Protein AF-A0A935FR44-F1 (afdb_monomer_lite)

Secondary structure (DSSP, 8-state):
-----------HHHHHHHHHHHHHHTTS------SS---TTTTHHHHHHHHHHHHHHHHHHHS--EEEEEES-B--HHHHHHHHHHHHTT-EEEEEESS-B----S-TTTTTTEEEESS----TT--S---

pLDDT: mean 88.63, std 16.11, range [30.36, 98.62]

Structure (mmCIF, N/CA/C/O backbone):
data_AF-A0A935FR44-F1
#
_entry.id   AF-A0A935FR44-F1
#
loop_
_atom_site.group_PDB
_atom_site.id
_atom_site.type_symbol
_atom_site.label_atom_id
_atom_site.label_alt_id
_atom_site.label_comp_id
_atom_site.label_asym_id
_atom_site.label_entity_id
_atom_site.label_seq_id
_atom_site.pdbx_PDB_ins_code
_atom_site.Cartn_x
_atom_site.Cartn_y
_atom_site.Cartn_z
_atom_site.occupancy
_atom_site.B_iso_or_equiv
_atom_site.auth_seq_id
_atom_site.auth_comp_id
_atom_site.auth_asym_id
_atom_site.auth_atom_id
_atom_site.pdbx_PDB_model_num
ATOM 1 N N . MET A 1 1 ? -7.056 19.325 -17.702 1.00 71.12 1 MET A N 1
ATOM 2 C CA . MET A 1 1 ? -5.652 19.402 -17.240 1.00 71.12 1 MET A CA 1
ATOM 3 C C . MET A 1 1 ? -5.405 18.273 -16.246 1.00 71.12 1 MET A C 1
ATOM 5 O O . MET A 1 1 ? -6.288 18.019 -15.430 1.00 71.12 1 MET A O 1
ATOM 9 N N . TYR A 1 2 ? -4.275 17.571 -16.361 1.00 82.94 2 TYR A N 1
ATOM 10 C CA . TYR A 1 2 ? -3.855 16.509 -15.435 1.00 82.94 2 TYR A CA 1
ATOM 11 C C . TYR A 1 2 ? -2.921 17.076 -14.358 1.00 82.94 2 TYR A C 1
ATOM 13 O O . TYR A 1 2 ? -2.373 18.165 -14.520 1.00 82.94 2 TYR A O 1
ATOM 21 N N . THR A 1 3 ? -2.803 16.374 -13.233 1.00 87.50 3 THR A N 1
ATOM 22 C CA . THR A 1 3 ? -1.932 16.763 -12.120 1.00 87.50 3 THR A CA 1
ATOM 23 C C . THR A 1 3 ? -1.105 15.555 -11.735 1.00 87.50 3 THR A C 1
ATOM 25 O O . THR A 1 3 ? -1.651 14.591 -11.196 1.00 87.50 3 THR A O 1
ATOM 28 N N . ASP A 1 4 ? 0.194 15.646 -11.983 1.00 91.69 4 ASP A N 1
ATOM 29 C CA . ASP A 1 4 ? 1.153 14.562 -11.814 1.00 91.69 4 ASP A CA 1
ATOM 30 C C . ASP A 1 4 ? 2.344 15.033 -10.974 1.00 91.69 4 ASP A C 1
ATOM 32 O O . ASP A 1 4 ? 2.550 16.231 -10.768 1.00 91.69 4 ASP A O 1
ATOM 36 N N . PHE A 1 5 ? 3.110 14.076 -10.457 1.00 92.44 5 PHE A N 1
ATOM 37 C CA . PHE A 1 5 ? 4.332 14.327 -9.700 1.00 92.44 5 PHE A CA 1
ATOM 38 C C . PHE A 1 5 ? 5.526 13.753 -10.461 1.00 92.44 5 PHE A C 1
ATOM 40 O O . PHE A 1 5 ? 5.468 12.618 -10.933 1.00 92.44 5 PHE A O 1
ATOM 47 N N . GLY A 1 6 ? 6.604 14.529 -10.554 1.00 93.88 6 GLY A N 1
ATOM 48 C CA . GLY A 1 6 ? 7.888 14.082 -11.085 1.00 93.88 6 GLY A CA 1
ATOM 49 C C . GLY A 1 6 ? 8.949 14.111 -9.991 1.00 93.88 6 GLY A C 1
ATOM 50 O O . GLY A 1 6 ? 9.100 15.123 -9.310 1.00 93.88 6 GLY A O 1
ATOM 51 N N . LEU A 1 7 ? 9.688 13.012 -9.836 1.00 94.50 7 LEU A N 1
ATOM 52 C CA . LEU A 1 7 ? 10.857 12.934 -8.961 1.00 94.50 7 LEU A CA 1
ATOM 53 C C . LEU A 1 7 ? 12.129 13.014 -9.808 1.00 94.50 7 LEU A C 1
ATOM 55 O O . LEU A 1 7 ? 12.386 12.117 -10.605 1.00 94.50 7 LEU A O 1
ATOM 59 N N . PHE A 1 8 ? 12.942 14.047 -9.595 1.00 96.06 8 PHE A N 1
ATOM 60 C CA . PHE A 1 8 ? 14.292 14.145 -10.152 1.00 96.06 8 PHE A CA 1
ATOM 61 C C . PHE A 1 8 ? 15.298 13.826 -9.048 1.00 96.06 8 PHE A C 1
ATOM 63 O O . PHE A 1 8 ? 15.288 14.461 -7.994 1.00 96.06 8 PHE A O 1
ATOM 70 N N . THR A 1 9 ? 16.147 12.823 -9.258 1.00 95.50 9 THR A N 1
ATOM 71 C CA . THR A 1 9 ? 17.139 12.394 -8.268 1.00 95.50 9 THR A CA 1
ATOM 72 C C . THR A 1 9 ? 18.388 11.848 -8.951 1.00 95.50 9 THR A C 1
ATOM 74 O O . THR A 1 9 ? 18.305 11.280 -10.035 1.00 95.50 9 THR A O 1
ATOM 77 N N . SER A 1 10 ? 19.538 12.017 -8.300 1.00 96.44 10 SER A N 1
ATOM 78 C CA . SER A 1 10 ? 20.823 11.404 -8.659 1.00 96.44 10 SER A CA 1
ATOM 79 C C . SER A 1 10 ? 21.240 10.312 -7.666 1.00 96.44 10 SER A C 1
ATOM 81 O O . SER A 1 10 ? 22.397 9.903 -7.631 1.00 96.44 10 SER A O 1
ATOM 83 N N . ASN A 1 11 ? 20.317 9.848 -6.818 1.00 97.44 11 ASN A N 1
ATOM 84 C CA . ASN A 1 11 ? 20.597 8.781 -5.867 1.00 97.44 11 ASN A CA 1
ATOM 85 C C . ASN A 1 11 ? 20.884 7.462 -6.605 1.00 97.44 11 ASN A C 1
ATOM 87 O O . ASN A 1 11 ? 20.038 6.968 -7.351 1.00 97.44 11 ASN A O 1
ATOM 91 N N . ASN A 1 12 ? 22.053 6.877 -6.334 1.00 96.19 12 ASN A N 1
ATOM 92 C CA . ASN A 1 12 ? 22.542 5.691 -7.037 1.00 96.19 12 ASN A CA 1
ATOM 93 C C . ASN A 1 12 ? 21.572 4.503 -6.992 1.00 96.19 12 ASN A C 1
ATOM 95 O O . ASN A 1 12 ? 21.400 3.842 -8.007 1.00 96.19 12 ASN A O 1
ATOM 99 N N . ASP A 1 13 ? 20.880 4.256 -5.874 1.00 95.56 13 ASP A N 1
ATOM 100 C CA . ASP A 1 13 ? 19.948 3.125 -5.792 1.00 95.56 13 ASP A CA 1
ATOM 101 C C . ASP A 1 13 ? 18.730 3.312 -6.708 1.00 95.56 13 ASP A C 1
ATOM 103 O O . ASP A 1 13 ? 18.260 2.351 -7.313 1.00 95.56 13 ASP A O 1
ATOM 107 N N . PHE A 1 14 ? 18.227 4.544 -6.840 1.00 95.44 14 PHE A N 1
ATOM 108 C CA . PHE A 1 14 ? 17.147 4.849 -7.782 1.00 95.44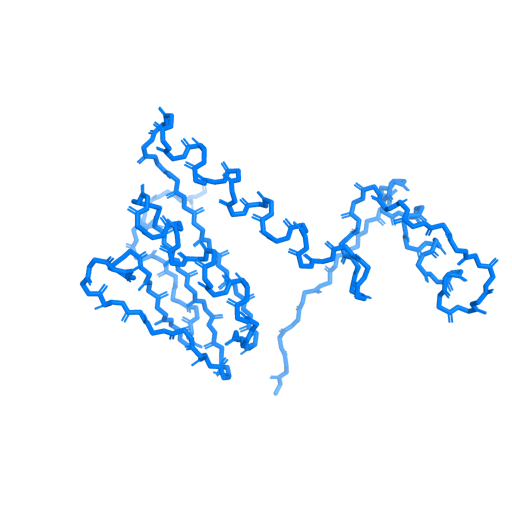 14 PHE A CA 1
ATOM 109 C C . PHE A 1 14 ? 17.627 4.772 -9.237 1.00 95.44 14 PHE A C 1
ATOM 111 O O . PHE A 1 14 ? 16.898 4.264 -10.088 1.00 95.44 14 PHE A O 1
ATOM 118 N N . CYS A 1 15 ? 18.844 5.243 -9.524 1.00 94.19 15 CYS A N 1
ATOM 119 C CA . CYS A 1 15 ? 19.447 5.169 -10.858 1.00 94.19 15 CYS A CA 1
ATOM 120 C C . CYS A 1 15 ? 19.686 3.715 -11.307 1.00 94.19 15 CYS A C 1
ATOM 122 O O . CYS A 1 15 ? 19.368 3.361 -12.448 1.00 94.19 15 CYS A O 1
ATOM 124 N N . ASP A 1 16 ? 20.198 2.869 -10.408 1.00 93.50 16 ASP A N 1
ATOM 125 C CA . ASP A 1 16 ? 20.408 1.436 -10.644 1.00 93.50 16 ASP A CA 1
ATOM 126 C C . ASP A 1 16 ? 19.080 0.738 -10.959 1.00 93.50 16 ASP A C 1
ATOM 128 O O . ASP A 1 16 ? 18.958 0.019 -11.954 1.00 93.50 16 ASP A O 1
ATOM 132 N N . ASP A 1 17 ? 18.064 0.966 -10.124 1.00 93.31 17 ASP A N 1
ATOM 133 C CA . ASP A 1 17 ? 16.741 0.375 -10.296 1.00 93.31 17 ASP A CA 1
ATOM 134 C C . ASP A 1 17 ? 16.078 0.819 -11.603 1.00 93.31 17 ASP A C 1
ATOM 136 O O . ASP A 1 17 ? 15.502 -0.009 -12.309 1.00 93.31 17 ASP A O 1
ATOM 140 N N . ALA A 1 18 ? 16.179 2.105 -11.954 1.00 93.19 18 ALA A N 1
ATOM 141 C CA . ALA A 1 18 ? 15.651 2.623 -13.212 1.00 93.19 18 ALA A CA 1
ATOM 142 C C . ALA A 1 18 ? 16.329 1.954 -14.418 1.00 93.19 18 ALA A C 1
ATOM 144 O O . ALA A 1 18 ? 15.645 1.486 -15.329 1.00 93.19 18 ALA A O 1
ATOM 145 N N . SER A 1 19 ? 17.659 1.833 -14.399 1.00 91.81 19 SER A N 1
ATOM 146 C CA . SER A 1 19 ? 18.421 1.162 -15.461 1.00 91.81 19 SER A CA 1
ATOM 147 C C . SER A 1 19 ? 18.015 -0.309 -15.603 1.00 91.81 19 SER A C 1
ATOM 149 O O . SER A 1 19 ? 17.771 -0.791 -16.711 1.00 91.81 19 SER A O 1
ATOM 151 N N . ASN A 1 20 ? 17.866 -1.020 -14.480 1.00 90.12 20 ASN A N 1
ATOM 152 C CA . ASN A 1 20 ? 17.401 -2.407 -14.468 1.00 90.12 20 ASN A CA 1
ATOM 153 C C . ASN A 1 20 ? 15.974 -2.549 -15.007 1.00 90.12 20 ASN A C 1
ATOM 155 O O . ASN A 1 20 ? 15.705 -3.483 -15.762 1.00 90.12 20 ASN A O 1
ATOM 159 N N . LEU A 1 21 ? 15.080 -1.615 -14.673 1.00 90.81 21 LEU A N 1
ATOM 160 C CA . LEU A 1 21 ? 13.709 -1.610 -15.178 1.00 90.81 21 LEU A CA 1
ATOM 161 C C . LEU A 1 21 ? 13.676 -1.467 -16.704 1.00 90.81 21 LEU A C 1
ATOM 163 O O . LEU A 1 21 ? 12.967 -2.218 -17.371 1.00 90.81 21 LEU A O 1
ATOM 167 N N . PHE A 1 22 ? 14.470 -0.560 -17.277 1.00 90.81 22 PHE A N 1
ATOM 168 C CA . PHE A 1 22 ? 14.556 -0.419 -18.734 1.00 90.81 22 PHE A CA 1
ATOM 169 C C . PHE A 1 22 ? 15.153 -1.660 -19.411 1.00 90.81 22 PHE A C 1
ATOM 171 O O . PHE A 1 22 ? 14.636 -2.108 -20.437 1.00 90.81 22 PHE A O 1
ATOM 178 N N . ASN A 1 23 ? 16.181 -2.271 -18.816 1.00 89.31 23 ASN A N 1
ATOM 179 C CA . ASN A 1 23 ? 16.743 -3.537 -19.300 1.00 89.31 23 ASN A CA 1
ATOM 180 C C . ASN A 1 23 ? 15.726 -4.690 -19.242 1.00 89.31 23 ASN A C 1
ATOM 182 O O . ASN A 1 23 ? 15.694 -5.539 -20.132 1.00 89.31 23 ASN A O 1
ATOM 186 N N . TYR A 1 24 ? 14.879 -4.721 -18.211 1.00 86.69 24 TYR A N 1
ATOM 187 C CA . TYR A 1 24 ? 13.790 -5.688 -18.095 1.00 86.69 24 TYR A CA 1
ATOM 188 C C . TYR A 1 24 ? 12.739 -5.492 -19.197 1.00 86.69 24 TYR A C 1
ATOM 190 O O . TYR A 1 24 ? 12.373 -6.451 -19.874 1.00 86.69 24 TYR A O 1
ATOM 198 N N . LEU A 1 25 ? 12.303 -4.250 -19.434 1.00 87.25 25 LEU A N 1
ATOM 199 C CA . LEU A 1 25 ? 11.302 -3.923 -20.460 1.00 87.25 25 LEU A CA 1
ATOM 200 C C . LEU A 1 25 ? 11.774 -4.237 -21.886 1.00 87.25 25 LEU A C 1
ATOM 202 O O . LEU A 1 25 ? 10.961 -4.567 -22.745 1.00 87.25 25 LEU A O 1
ATOM 206 N N . THR A 1 26 ? 13.080 -4.151 -22.134 1.00 85.88 26 THR A N 1
ATOM 207 C CA . THR A 1 26 ? 13.697 -4.449 -23.437 1.00 85.88 26 THR A CA 1
ATOM 208 C C . THR A 1 26 ? 14.085 -5.921 -23.606 1.00 85.88 26 THR A C 1
ATOM 210 O O . THR A 1 26 ? 14.552 -6.309 -24.673 1.00 85.88 26 THR A O 1
ATOM 213 N N . GLY A 1 27 ? 13.865 -6.760 -22.587 1.00 78.62 27 GLY A N 1
ATOM 214 C CA . GLY A 1 27 ? 14.108 -8.204 -22.650 1.00 78.62 27 GLY A CA 1
ATOM 215 C C . GLY A 1 27 ? 15.555 -8.634 -22.386 1.00 78.62 27 GLY A C 1
ATOM 216 O O . GLY A 1 27 ? 15.865 -9.816 -22.521 1.00 78.62 27 GLY A O 1
ATOM 217 N N . TYR A 1 28 ? 16.434 -7.716 -21.975 1.00 62.03 28 TYR A N 1
ATOM 218 C CA . TYR A 1 28 ? 17.855 -7.998 -21.740 1.00 62.03 28 TYR A CA 1
ATOM 219 C C . TYR A 1 28 ? 18.150 -8.664 -20.389 1.00 62.03 28 TYR A C 1
ATOM 221 O O . TYR A 1 28 ? 19.218 -9.251 -20.221 1.00 62.03 28 TYR A O 1
ATOM 229 N N . SER A 1 29 ? 17.249 -8.588 -19.402 1.00 64.00 29 SER A N 1
ATOM 230 C CA . SER A 1 29 ? 17.516 -9.116 -18.056 1.00 64.00 29 SER A CA 1
ATOM 231 C C . SER A 1 29 ? 16.256 -9.570 -17.319 1.00 64.00 29 SER A C 1
ATOM 233 O O . SER A 1 29 ? 15.212 -8.931 -17.393 1.00 64.00 29 SER A O 1
ATOM 235 N N . LYS A 1 30 ? 16.381 -10.659 -16.549 1.00 64.12 30 LYS A N 1
ATOM 236 C CA . LYS A 1 30 ? 15.374 -11.171 -15.599 1.00 64.12 30 LYS A CA 1
ATOM 237 C C . LYS A 1 30 ? 15.777 -10.897 -14.145 1.00 64.12 30 LYS A C 1
ATOM 239 O O . LYS A 1 30 ? 15.509 -11.716 -13.271 1.00 64.12 30 LYS A O 1
ATOM 244 N N . LYS A 1 31 ? 16.516 -9.824 -13.853 1.00 60.84 31 LYS A N 1
ATOM 245 C CA . LYS A 1 31 ? 16.866 -9.510 -12.459 1.00 60.84 31 LYS A CA 1
ATOM 246 C C . LYS A 1 31 ? 15.640 -8.902 -11.765 1.00 60.84 31 LYS A C 1
ATOM 248 O O . LYS A 1 31 ? 15.092 -7.919 -12.248 1.00 60.84 31 LYS A O 1
ATOM 253 N N . HIS A 1 32 ? 15.187 -9.528 -10.678 1.00 65.81 32 HIS A N 1
ATOM 254 C CA . HIS A 1 32 ? 13.888 -9.236 -10.049 1.00 65.81 32 HIS A CA 1
ATOM 255 C C . HIS A 1 32 ? 13.980 -8.387 -8.769 1.00 65.81 32 HIS A C 1
ATOM 257 O O . HIS A 1 32 ? 12.943 -7.979 -8.243 1.00 65.81 32 HIS A O 1
ATOM 263 N N . ASP A 1 33 ? 15.192 -8.106 -8.281 1.00 76.19 33 ASP A N 1
ATOM 264 C CA . ASP A 1 33 ? 15.399 -7.425 -7.002 1.00 76.19 33 ASP A CA 1
ATOM 265 C C . ASP A 1 33 ? 15.684 -5.935 -7.214 1.00 76.19 33 ASP A C 1
ATOM 267 O O . ASP A 1 33 ? 16.798 -5.540 -7.561 1.00 76.19 33 ASP A O 1
ATOM 271 N N . TYR A 1 34 ? 14.651 -5.121 -7.000 1.00 87.44 34 TYR A N 1
ATOM 272 C CA . TYR A 1 34 ? 14.734 -3.661 -6.954 1.00 87.44 34 TYR A CA 1
ATOM 273 C C . TYR A 1 34 ? 14.991 -3.197 -5.517 1.00 87.44 34 TYR A C 1
ATOM 275 O O . TYR A 1 34 ? 14.390 -3.720 -4.574 1.00 87.44 34 TYR A O 1
ATOM 283 N N . LYS A 1 35 ? 15.867 -2.207 -5.339 1.00 89.25 35 LYS A N 1
ATOM 284 C CA . LYS A 1 35 ? 16.246 -1.674 -4.021 1.00 89.25 35 LYS A CA 1
ATOM 285 C C . LYS A 1 35 ? 15.211 -0.691 -3.464 1.00 89.25 35 LYS A C 1
ATOM 287 O O . LYS A 1 35 ? 14.934 -0.681 -2.265 1.00 89.25 35 LYS A O 1
ATOM 292 N N . LYS A 1 36 ? 14.683 0.177 -4.326 1.00 92.25 36 LYS A N 1
ATOM 293 C CA . LYS A 1 36 ? 13.787 1.303 -4.024 1.00 92.25 36 LYS A CA 1
ATOM 294 C C . LYS A 1 36 ? 12.502 1.253 -4.843 1.00 92.25 36 LYS A C 1
ATOM 296 O O . LYS A 1 36 ? 11.445 1.590 -4.310 1.00 92.25 36 LYS A O 1
ATOM 301 N N . LEU A 1 37 ? 12.567 0.860 -6.117 1.00 92.75 37 LEU A N 1
ATOM 302 C CA . LEU A 1 37 ? 11.392 0.835 -6.983 1.00 92.75 37 LEU A CA 1
ATOM 303 C C . LEU A 1 37 ? 10.446 -0.317 -6.631 1.00 92.75 37 LEU A C 1
ATOM 305 O O . LEU A 1 37 ? 10.836 -1.461 -6.399 1.00 92.75 37 LEU A O 1
ATOM 309 N N . ILE A 1 38 ? 9.158 0.008 -6.650 1.00 92.50 38 ILE A N 1
ATOM 310 C CA . ILE A 1 38 ? 8.063 -0.946 -6.533 1.00 92.50 38 ILE A CA 1
ATOM 311 C C . ILE A 1 38 ? 7.446 -1.075 -7.928 1.00 92.50 38 ILE A C 1
ATOM 313 O O . ILE A 1 38 ? 6.864 -0.122 -8.442 1.00 92.50 38 ILE A O 1
ATOM 317 N N . VAL A 1 39 ? 7.594 -2.244 -8.548 1.00 90.81 39 VAL A N 1
ATOM 318 C CA . VAL A 1 39 ? 7.303 -2.479 -9.967 1.00 90.81 39 VAL A CA 1
ATOM 319 C C . VAL A 1 39 ? 6.187 -3.512 -10.113 1.00 90.81 39 VAL A C 1
ATOM 321 O O . VAL A 1 39 ? 6.232 -4.609 -9.547 1.00 90.81 39 VAL A O 1
ATOM 324 N N . ALA A 1 40 ? 5.166 -3.168 -10.894 1.00 90.62 40 ALA A N 1
ATOM 325 C CA . ALA A 1 40 ? 4.117 -4.098 -11.298 1.00 90.62 40 ALA A CA 1
ATOM 326 C C . ALA A 1 40 ? 4.525 -4.873 -12.567 1.00 90.62 40 ALA A C 1
ATOM 328 O O . ALA A 1 40 ? 5.236 -4.324 -13.405 1.00 90.62 40 ALA A O 1
ATOM 329 N N . PRO A 1 41 ? 4.069 -6.128 -12.743 1.00 86.62 41 PRO A N 1
ATOM 330 C CA . PRO A 1 41 ? 3.290 -6.946 -11.804 1.00 86.62 41 PRO A CA 1
ATOM 331 C C . PRO A 1 41 ? 4.154 -7.664 -10.746 1.00 86.62 41 PRO A C 1
ATOM 333 O O . PRO A 1 41 ? 3.636 -8.466 -9.977 1.00 86.62 41 PRO A O 1
ATOM 336 N N . LEU A 1 42 ? 5.462 -7.395 -10.709 1.00 84.81 42 LEU A N 1
ATOM 337 C CA . LEU A 1 42 ? 6.458 -8.207 -10.005 1.00 84.81 42 LEU A CA 1
ATOM 338 C C . LEU A 1 42 ? 6.298 -8.208 -8.478 1.00 84.81 42 LEU A C 1
ATOM 340 O O . LEU A 1 42 ? 6.115 -9.262 -7.869 1.00 84.81 42 LEU A O 1
ATOM 344 N N . ASN A 1 43 ? 6.383 -7.037 -7.842 1.00 86.69 43 ASN A N 1
ATOM 345 C CA . ASN A 1 43 ? 6.449 -6.935 -6.379 1.00 86.69 43 ASN A CA 1
ATOM 346 C C . ASN A 1 43 ? 5.447 -5.937 -5.777 1.00 86.69 43 ASN A C 1
ATOM 348 O O . ASN A 1 43 ? 5.306 -5.887 -4.554 1.00 86.69 43 ASN A O 1
ATOM 352 N N . MET A 1 44 ? 4.708 -5.189 -6.605 1.00 93.19 44 MET A N 1
ATOM 353 C CA . MET A 1 44 ? 3.867 -4.085 -6.136 1.00 93.19 44 MET A CA 1
ATOM 354 C C . MET A 1 44 ? 2.804 -4.489 -5.118 1.00 93.19 44 MET A C 1
ATOM 356 O O . MET A 1 44 ? 2.768 -3.917 -4.028 1.00 93.19 44 MET A O 1
ATOM 360 N N . ARG A 1 45 ? 1.978 -5.499 -5.421 1.00 94.75 45 ARG A N 1
ATOM 361 C CA . ARG A 1 45 ? 0.930 -5.950 -4.490 1.00 94.75 45 ARG A CA 1
ATOM 362 C C . ARG A 1 45 ? 1.528 -6.415 -3.164 1.00 94.75 45 ARG A C 1
ATOM 364 O O . ARG A 1 45 ? 1.101 -5.958 -2.109 1.00 94.75 45 ARG A O 1
ATOM 371 N N . LYS A 1 46 ? 2.545 -7.281 -3.223 1.00 93.94 46 LYS A N 1
ATOM 372 C CA . LYS A 1 46 ? 3.227 -7.809 -2.031 1.00 93.94 46 LYS A CA 1
ATOM 373 C C . LYS A 1 46 ? 3.799 -6.683 -1.169 1.00 93.94 46 LYS A C 1
ATOM 375 O O . LYS A 1 46 ? 3.671 -6.725 0.049 1.00 93.94 46 LYS A O 1
ATOM 380 N N . CYS A 1 47 ? 4.387 -5.666 -1.797 1.00 95.25 47 CYS A N 1
ATOM 381 C CA . CYS A 1 47 ? 4.944 -4.521 -1.089 1.00 95.25 47 CYS A CA 1
ATOM 382 C C . CYS A 1 47 ? 3.852 -3.678 -0.412 1.00 95.25 47 CYS A C 1
ATOM 384 O O . CYS A 1 47 ? 3.989 -3.363 0.765 1.00 95.25 47 CYS A O 1
ATOM 386 N N . ILE A 1 48 ? 2.741 -3.385 -1.102 1.00 97.06 48 ILE A N 1
ATOM 387 C CA . ILE A 1 48 ? 1.598 -2.659 -0.517 1.00 97.06 48 ILE A CA 1
ATOM 388 C C . ILE A 1 48 ? 1.025 -3.418 0.685 1.00 97.06 48 ILE A C 1
ATOM 390 O O . ILE A 1 48 ? 0.820 -2.827 1.740 1.00 97.06 48 ILE A O 1
ATOM 394 N N . ILE A 1 49 ? 0.803 -4.729 0.546 1.00 98.06 49 ILE A N 1
ATOM 395 C CA . ILE A 1 49 ? 0.304 -5.586 1.631 1.00 98.06 49 ILE A CA 1
ATOM 396 C C . ILE A 1 49 ? 1.245 -5.528 2.839 1.00 98.06 49 ILE A C 1
ATOM 398 O O . ILE A 1 49 ? 0.781 -5.290 3.952 1.00 98.06 49 ILE A O 1
ATOM 402 N N . ARG A 1 50 ? 2.559 -5.675 2.613 1.00 98.00 50 ARG A N 1
ATOM 403 C CA . ARG A 1 50 ? 3.576 -5.588 3.670 1.00 98.00 50 ARG A CA 1
ATOM 404 C C . ARG A 1 50 ? 3.545 -4.238 4.387 1.00 98.00 50 ARG A C 1
ATOM 406 O O . ARG A 1 50 ? 3.562 -4.220 5.608 1.00 98.00 50 ARG A O 1
ATOM 413 N N . LEU A 1 51 ? 3.463 -3.130 3.649 1.00 98.12 51 LEU A N 1
ATOM 414 C CA . LEU A 1 51 ? 3.402 -1.789 4.242 1.00 98.12 51 LEU A CA 1
ATOM 415 C C . LEU A 1 51 ? 2.164 -1.614 5.134 1.00 98.12 51 LEU A C 1
ATOM 417 O O . LEU A 1 51 ? 2.261 -1.017 6.201 1.00 98.12 51 LEU A O 1
ATOM 421 N N . ILE A 1 52 ? 1.013 -2.167 4.736 1.00 98.62 52 ILE A N 1
ATOM 422 C CA . ILE A 1 52 ? -0.188 -2.142 5.581 1.00 98.62 52 ILE A CA 1
ATOM 423 C C . ILE A 1 52 ? 0.008 -3.011 6.834 1.00 98.62 52 ILE A C 1
ATOM 425 O O . ILE A 1 52 ? -0.375 -2.599 7.925 1.00 98.62 52 ILE A O 1
ATOM 429 N N . ASP A 1 53 ? 0.614 -4.194 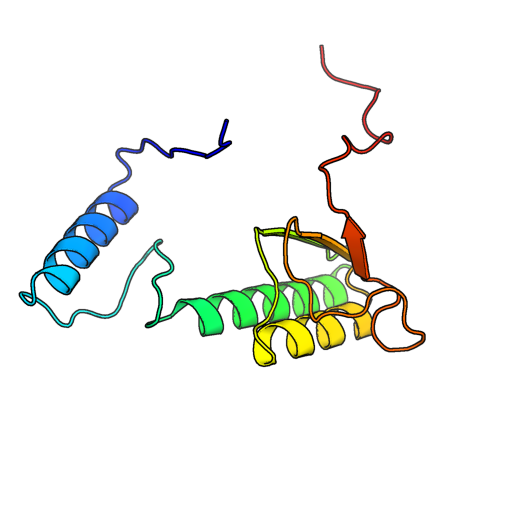6.705 1.00 98.62 53 ASP A N 1
ATOM 430 C CA . ASP A 1 53 ? 0.912 -5.066 7.851 1.00 98.62 53 ASP A CA 1
ATOM 431 C C . ASP A 1 53 ? 1.895 -4.425 8.842 1.00 98.62 53 ASP A C 1
ATOM 433 O O . ASP A 1 53 ? 1.721 -4.545 10.058 1.00 98.62 53 ASP A O 1
ATOM 437 N N . ASP A 1 54 ? 2.902 -3.717 8.334 1.00 98.44 54 ASP A N 1
ATOM 438 C CA . ASP A 1 54 ? 3.853 -2.965 9.147 1.00 98.44 54 ASP A CA 1
ATOM 439 C C . ASP A 1 54 ? 3.149 -1.852 9.935 1.00 98.44 54 ASP A C 1
ATOM 441 O O . ASP A 1 54 ? 3.402 -1.696 11.130 1.00 98.44 54 ASP A O 1
ATOM 445 N N . GLU A 1 55 ? 2.201 -1.150 9.310 1.00 98.62 55 GLU A N 1
ATOM 446 C CA . GLU A 1 55 ? 1.405 -0.118 9.978 1.00 98.62 55 GLU A CA 1
ATOM 447 C C . GLU A 1 55 ? 0.471 -0.704 11.045 1.00 98.62 55 GLU A C 1
ATOM 449 O O . GLU A 1 55 ? 0.342 -0.153 12.136 1.00 98.62 55 GLU A O 1
ATOM 454 N N . ILE A 1 56 ? -0.138 -1.867 10.783 1.00 98.62 56 ILE A N 1
ATOM 455 C CA . ILE A 1 56 ? -0.925 -2.597 11.790 1.00 98.62 56 ILE A CA 1
ATOM 456 C C . ILE A 1 56 ? -0.054 -2.956 12.994 1.00 98.62 56 ILE A C 1
ATOM 458 O O . ILE A 1 56 ? -0.491 -2.806 14.137 1.00 98.62 56 ILE A O 1
ATOM 462 N N . ARG A 1 57 ? 1.162 -3.461 12.754 1.00 98.50 57 ARG A N 1
ATOM 463 C CA . ARG A 1 57 ? 2.101 -3.815 13.824 1.00 98.50 57 ARG A CA 1
ATOM 464 C C . ARG A 1 57 ? 2.481 -2.579 14.637 1.00 98.50 57 ARG A C 1
ATOM 466 O O . ARG A 1 57 ? 2.349 -2.614 15.855 1.00 98.50 57 ARG A O 1
ATOM 473 N N . SER A 1 58 ? 2.858 -1.495 13.961 1.00 98.12 58 SER A N 1
ATOM 474 C CA . SER A 1 58 ? 3.182 -0.207 14.582 1.00 98.12 58 SER A CA 1
ATOM 475 C C . SER A 1 58 ? 2.019 0.328 15.425 1.00 98.12 58 SER A C 1
ATOM 477 O O . SER A 1 58 ? 2.195 0.683 16.587 1.00 98.12 58 SER A O 1
ATOM 479 N N . HIS A 1 59 ? 0.789 0.290 14.904 1.00 98.25 59 HIS A N 1
ATOM 480 C CA . HIS A 1 59 ? -0.397 0.728 15.640 1.00 98.25 59 HIS A CA 1
ATOM 481 C C . HIS A 1 59 ? -0.653 -0.096 16.905 1.00 98.25 59 HIS A C 1
ATOM 483 O O . HIS A 1 59 ? -1.052 0.460 17.920 1.00 98.25 59 HIS A O 1
ATOM 489 N N . LYS A 1 60 ? -0.420 -1.412 16.878 1.00 97.56 60 LYS A N 1
ATOM 490 C CA . LYS A 1 60 ? -0.575 -2.252 18.076 1.00 97.56 60 LYS A CA 1
ATOM 491 C C . LYS A 1 60 ? 0.444 -1.919 19.166 1.00 97.56 60 LYS A C 1
ATOM 493 O O . LYS A 1 60 ? 0.140 -2.115 20.336 1.00 97.56 60 LYS A O 1
ATOM 498 N N . GLU A 1 61 ? 1.626 -1.448 18.782 1.00 97.75 61 GLU A N 1
ATOM 499 C CA . GLU A 1 61 ? 2.696 -1.080 19.710 1.00 97.75 61 GLU A CA 1
ATOM 500 C C . GLU A 1 61 ? 2.526 0.349 20.248 1.00 97.75 61 GLU A C 1
ATOM 502 O O . GLU A 1 61 ? 2.647 0.575 21.449 1.00 97.75 61 GLU A O 1
ATOM 507 N N . PHE A 1 62 ? 2.186 1.306 19.378 1.00 97.56 62 PHE A N 1
ATOM 508 C CA . PHE A 1 62 ? 2.208 2.741 19.698 1.00 97.56 62 PHE A CA 1
ATOM 509 C C . PHE A 1 62 ? 0.831 3.423 19.704 1.00 97.56 62 PHE A C 1
ATOM 511 O O . PHE A 1 62 ? 0.706 4.564 20.146 1.00 97.56 62 PHE A O 1
ATOM 518 N N . GLY A 1 63 ? -0.215 2.768 19.195 1.00 95.81 63 GLY A N 1
ATOM 519 C CA . GLY A 1 63 ? -1.594 3.274 19.181 1.00 95.81 63 GLY A CA 1
ATOM 520 C C . GLY A 1 63 ? -1.875 4.426 18.209 1.00 95.81 63 GLY A C 1
ATOM 521 O O . GLY A 1 63 ? -2.977 4.974 18.212 1.00 95.81 63 GLY A O 1
ATOM 522 N N . ASN A 1 64 ? -0.911 4.824 17.373 1.00 96.31 64 ASN A N 1
ATOM 523 C CA . ASN A 1 64 ? -0.995 6.026 16.532 1.00 96.31 64 ASN A CA 1
ATOM 524 C C . ASN A 1 64 ? -0.991 5.752 15.020 1.00 96.31 64 ASN A C 1
ATOM 526 O O . ASN A 1 64 ? -0.881 6.696 14.239 1.00 96.31 64 ASN A O 1
ATOM 530 N N . GLY A 1 65 ? -1.115 4.490 14.605 1.00 97.62 65 GLY A N 1
ATOM 531 C CA . GLY A 1 65 ? -0.974 4.138 13.196 1.00 97.62 65 GLY A CA 1
ATOM 532 C C . GLY A 1 65 ? -1.996 4.784 12.253 1.00 97.62 65 GLY A C 1
ATOM 533 O O . GLY A 1 65 ? -3.185 4.921 12.580 1.00 97.62 65 GLY A O 1
ATOM 534 N N . TYR A 1 66 ? -1.511 5.175 11.075 1.00 98.31 66 TYR A N 1
ATOM 535 C CA . TYR A 1 66 ? -2.224 5.982 10.092 1.00 98.31 66 TYR A CA 1
ATOM 536 C C . TYR A 1 66 ? -1.813 5.648 8.653 1.00 98.31 66 TYR A C 1
ATOM 538 O O . TYR A 1 66 ? -0.632 5.607 8.320 1.00 98.31 66 TYR A O 1
ATOM 546 N N . ILE A 1 67 ? -2.800 5.482 7.768 1.00 98.31 67 ILE A N 1
ATOM 547 C CA . ILE A 1 67 ? -2.590 5.249 6.335 1.00 98.31 67 ILE A CA 1
ATOM 548 C C . ILE A 1 67 ? -3.269 6.357 5.537 1.00 98.31 67 ILE A C 1
ATOM 550 O O . ILE A 1 67 ? -4.490 6.503 5.571 1.00 98.31 67 ILE A O 1
ATOM 554 N N . LEU A 1 68 ? -2.484 7.079 4.740 1.00 97.31 68 LEU A N 1
ATOM 555 C CA . LEU A 1 68 ? -2.986 8.004 3.729 1.00 97.31 68 LEU A CA 1
ATOM 556 C C . LEU A 1 68 ? -2.697 7.442 2.338 1.00 97.31 68 LEU A C 1
ATOM 558 O O . LEU A 1 68 ? -1.537 7.277 1.964 1.00 97.31 68 LEU A O 1
ATOM 562 N N . LEU A 1 69 ? -3.739 7.187 1.548 1.00 95.94 69 LEU A N 1
ATOM 563 C CA . LEU A 1 69 ? -3.590 6.630 0.203 1.00 95.94 69 LEU A CA 1
ATOM 564 C C . LEU A 1 69 ? -4.310 7.512 -0.813 1.00 95.94 69 LEU A C 1
ATOM 566 O O . LEU A 1 69 ? -5.525 7.680 -0.768 1.00 95.94 69 LEU A O 1
ATOM 570 N N . LYS A 1 70 ? -3.551 8.074 -1.756 1.00 95.06 70 LYS A N 1
ATOM 571 C CA . LYS A 1 70 ? -4.084 8.839 -2.887 1.00 95.06 70 LYS A CA 1
ATOM 572 C C . LYS A 1 70 ? -3.915 8.046 -4.171 1.00 95.06 70 LYS A C 1
ATOM 574 O O . LYS A 1 70 ? -2.808 7.656 -4.526 1.00 95.06 70 LYS A O 1
ATOM 579 N N . ASN A 1 71 ? -5.007 7.846 -4.892 1.00 94.50 71 ASN A N 1
ATOM 580 C CA . ASN A 1 71 ? -5.027 7.010 -6.082 1.00 94.50 71 ASN A CA 1
ATOM 581 C C . ASN A 1 71 ? -6.154 7.413 -7.035 1.00 94.50 71 ASN A C 1
ATOM 583 O O . ASN A 1 71 ? -7.106 8.110 -6.678 1.00 94.50 71 ASN A O 1
ATOM 587 N N . ASN A 1 72 ? -6.066 6.936 -8.274 1.00 93.88 72 ASN A N 1
ATOM 588 C CA . ASN A 1 72 ? -7.167 7.096 -9.215 1.00 93.88 72 ASN A CA 1
ATOM 589 C C . ASN A 1 72 ? -8.293 6.102 -8.912 1.00 93.88 72 ASN A C 1
ATOM 591 O O . ASN A 1 72 ? -9.428 6.536 -8.796 1.00 93.88 72 ASN A O 1
ATOM 595 N N . SER A 1 73 ? -7.992 4.818 -8.699 1.00 95.38 73 SER A N 1
ATOM 596 C CA . SER A 1 73 ? -9.011 3.784 -8.449 1.00 95.38 73 SER A CA 1
ATOM 597 C C . SER A 1 73 ? -8.533 2.743 -7.439 1.00 95.38 73 SER A C 1
ATOM 599 O O . SER A 1 73 ? -7.339 2.435 -7.405 1.00 95.38 73 SER A O 1
ATOM 601 N N . ILE A 1 74 ? -9.442 2.202 -6.621 1.00 96.19 74 ILE A N 1
ATOM 602 C CA . ILE A 1 74 ? -9.179 1.080 -5.706 1.00 96.19 74 ILE A CA 1
ATOM 603 C C . ILE A 1 74 ? -10.141 -0.072 -6.000 1.00 96.19 74 ILE A C 1
ATOM 605 O O . ILE A 1 74 ? -11.353 0.025 -5.796 1.00 96.19 74 ILE A O 1
ATOM 609 N N . VAL A 1 75 ? -9.589 -1.148 -6.559 1.00 96.81 75 VAL A N 1
ATOM 610 C CA . VAL A 1 75 ? -10.373 -2.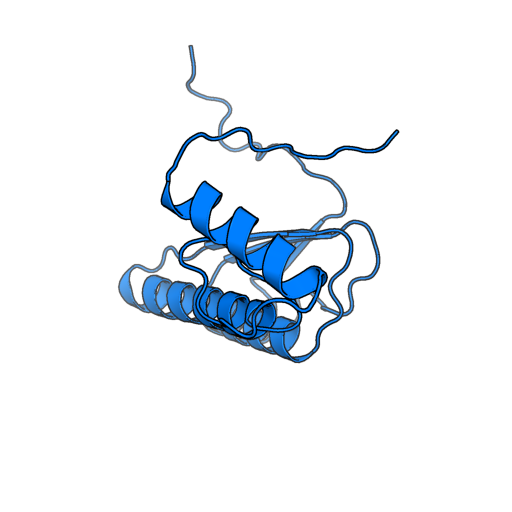270 -7.105 1.00 96.81 75 VAL A CA 1
ATOM 611 C C . VAL A 1 75 ? -9.791 -3.651 -6.799 1.00 96.81 75 VAL A C 1
ATOM 613 O O . VAL A 1 75 ? -10.492 -4.637 -7.013 1.00 96.81 75 VAL A O 1
ATOM 616 N N . ASP A 1 76 ? -8.543 -3.722 -6.323 1.00 97.00 76 ASP A N 1
ATOM 617 C CA . ASP A 1 76 ? -7.850 -4.973 -5.997 1.00 97.00 76 ASP A CA 1
ATOM 618 C C . ASP A 1 76 ? -8.380 -5.547 -4.675 1.00 97.00 76 ASP A C 1
ATOM 620 O O . ASP A 1 76 ? -8.320 -4.890 -3.633 1.00 97.00 76 ASP A O 1
ATOM 624 N N . ASP A 1 77 ? -8.920 -6.765 -4.734 1.00 97.31 77 ASP A N 1
ATOM 625 C CA . ASP A 1 77 ? -9.625 -7.382 -3.610 1.00 97.31 77 ASP A CA 1
ATOM 626 C C . ASP A 1 77 ? -8.682 -7.716 -2.441 1.00 97.31 77 ASP A C 1
ATOM 628 O O . ASP A 1 77 ? -9.050 -7.515 -1.285 1.00 97.31 77 ASP A O 1
ATOM 632 N N . GLU A 1 78 ? -7.443 -8.146 -2.707 1.00 97.50 78 GLU A N 1
ATOM 633 C CA . GLU A 1 78 ? -6.470 -8.462 -1.651 1.00 97.50 78 GLU A CA 1
ATOM 634 C C . GLU A 1 78 ? -6.072 -7.207 -0.863 1.00 97.50 78 GLU A C 1
ATOM 636 O O . GLU A 1 78 ? -6.065 -7.214 0.372 1.00 97.50 78 GLU A O 1
ATOM 641 N N . VAL A 1 79 ? -5.797 -6.103 -1.566 1.00 97.94 79 VAL A N 1
ATOM 642 C CA . VAL A 1 79 ? -5.483 -4.816 -0.930 1.00 97.94 79 VAL A CA 1
ATOM 643 C C . VAL A 1 79 ? -6.681 -4.296 -0.133 1.00 97.94 79 VAL A C 1
ATOM 645 O O . VAL A 1 79 ? -6.510 -3.868 1.008 1.00 97.94 79 VAL A O 1
ATOM 648 N N . ILE A 1 80 ? -7.900 -4.368 -0.680 1.00 98.25 80 ILE A N 1
ATOM 649 C CA . ILE A 1 80 ? -9.124 -3.939 0.022 1.00 98.25 80 ILE A CA 1
ATOM 650 C C . ILE A 1 80 ? -9.331 -4.751 1.305 1.00 98.25 80 ILE A C 1
ATOM 652 O O . ILE A 1 80 ? -9.579 -4.177 2.367 1.00 98.25 80 ILE A O 1
ATOM 656 N N . MET A 1 81 ? -9.178 -6.075 1.239 1.00 98.31 81 MET A N 1
ATOM 657 C CA . MET A 1 81 ? -9.301 -6.936 2.414 1.00 98.31 81 MET A CA 1
ATOM 658 C C . MET A 1 81 ? -8.247 -6.614 3.472 1.00 98.31 81 MET A C 1
ATOM 660 O O . MET A 1 81 ? -8.558 -6.609 4.665 1.00 98.31 81 MET A O 1
ATOM 664 N N . LYS A 1 82 ? -7.021 -6.289 3.056 1.00 98.56 82 LYS A N 1
ATOM 665 C CA . LYS A 1 82 ? -5.962 -5.882 3.980 1.00 98.56 82 LYS A CA 1
ATOM 666 C C . LYS A 1 82 ? -6.243 -4.516 4.625 1.00 98.56 82 LYS A C 1
ATOM 668 O O . LYS A 1 82 ? -6.038 -4.365 5.826 1.00 98.56 82 LYS A O 1
ATOM 673 N N . LEU A 1 83 ? -6.809 -3.556 3.891 1.00 98.56 83 LEU A N 1
ATOM 674 C CA . LEU A 1 83 ? -7.263 -2.279 4.464 1.00 98.56 83 LEU A CA 1
ATOM 675 C C . LEU A 1 83 ? -8.386 -2.470 5.496 1.00 98.56 83 LEU A C 1
ATOM 677 O O . LEU A 1 83 ? -8.382 -1.809 6.533 1.00 98.56 83 LEU A O 1
ATOM 681 N N . TYR A 1 84 ? -9.313 -3.409 5.276 1.00 98.56 84 TYR A N 1
ATOM 682 C CA . TYR A 1 84 ? -10.307 -3.762 6.296 1.00 98.56 84 TYR A CA 1
ATOM 683 C C . TYR A 1 84 ? -9.676 -4.388 7.544 1.00 98.56 84 TYR A C 1
ATOM 685 O O . TYR A 1 84 ? -10.100 -4.086 8.659 1.00 98.56 84 TYR A O 1
ATOM 693 N N . GLN A 1 85 ? -8.651 -5.233 7.391 1.00 98.44 85 GLN A N 1
ATOM 694 C CA . GLN A 1 85 ? -7.897 -5.758 8.538 1.00 98.44 85 GLN A CA 1
ATOM 695 C C . GLN A 1 85 ? -7.231 -4.626 9.327 1.00 98.44 85 GLN A C 1
ATOM 697 O O . GLN A 1 85 ? -7.323 -4.610 10.554 1.00 98.44 85 GLN A O 1
ATOM 702 N N . ALA A 1 86 ? -6.635 -3.652 8.636 1.00 98.56 86 ALA A N 1
ATOM 703 C CA . ALA A 1 86 ? -6.041 -2.483 9.274 1.00 98.56 86 ALA A CA 1
ATOM 704 C C . ALA A 1 86 ? -7.077 -1.639 10.025 1.00 98.56 86 ALA A C 1
ATOM 706 O O . ALA A 1 86 ? -6.878 -1.328 11.198 1.00 98.56 86 ALA A O 1
ATOM 707 N N . SER A 1 87 ? -8.231 -1.366 9.408 1.00 98.44 87 SER A N 1
ATOM 708 C CA . SER A 1 87 ? -9.324 -0.663 10.084 1.00 98.44 87 SER A CA 1
ATOM 709 C C . SER A 1 87 ? -9.799 -1.408 11.329 1.00 98.44 87 SER A C 1
ATOM 711 O O . SER A 1 87 ? -10.010 -0.776 12.360 1.00 98.44 87 SER A O 1
ATOM 713 N N . LYS A 1 88 ? -9.966 -2.735 11.267 1.00 97.81 88 LYS A N 1
ATOM 714 C CA . LYS A 1 88 ? -10.349 -3.552 12.432 1.00 97.81 88 LYS A CA 1
ATOM 715 C C . LYS A 1 88 ? -9.311 -3.512 13.553 1.00 97.81 88 LYS A C 1
ATOM 717 O O . LYS A 1 88 ? -9.680 -3.639 14.713 1.00 97.81 88 LYS A O 1
ATOM 722 N N . ALA A 1 89 ? -8.036 -3.336 13.215 1.00 97.94 89 ALA A N 1
ATOM 723 C CA . ALA A 1 89 ? -6.961 -3.184 14.188 1.00 97.94 89 ALA A CA 1
ATOM 724 C C . ALA A 1 89 ? -6.900 -1.785 14.831 1.00 97.94 89 ALA A C 1
ATOM 726 O O . ALA A 1 89 ? -6.067 -1.585 15.705 1.00 97.94 89 ALA A O 1
ATOM 727 N N . GLY A 1 90 ? -7.755 -0.840 14.417 1.00 97.81 90 GLY A N 1
ATOM 728 C CA . GLY A 1 90 ? -7.793 0.529 14.948 1.00 97.81 90 GLY A CA 1
ATOM 729 C C . GLY A 1 90 ? -7.030 1.562 14.113 1.00 97.81 90 GLY A C 1
ATOM 730 O O . GLY A 1 90 ? -7.111 2.757 14.401 1.00 97.81 90 GLY A O 1
ATOM 731 N N . VAL A 1 91 ? -6.336 1.135 13.050 1.00 98.56 91 VAL A N 1
ATOM 732 C CA . VAL A 1 91 ? -5.573 2.034 12.172 1.00 98.56 91 VAL A CA 1
ATOM 733 C C . VAL A 1 91 ? -6.523 3.013 11.490 1.00 98.56 91 VAL A C 1
ATOM 735 O O . VAL A 1 91 ? -7.512 2.601 10.879 1.00 98.56 91 VAL A O 1
ATOM 738 N N . LYS A 1 92 ? -6.204 4.309 11.559 1.00 98.25 92 LYS A N 1
ATOM 739 C CA . LYS A 1 92 ? -6.938 5.356 10.837 1.00 98.25 92 LYS A CA 1
ATOM 740 C C . LYS A 1 92 ? -6.521 5.364 9.372 1.00 98.25 92 LYS A C 1
ATOM 742 O O . LYS A 1 92 ? -5.330 5.368 9.076 1.00 98.25 92 LYS A O 1
ATOM 747 N N . ILE A 1 93 ? -7.481 5.378 8.454 1.00 98.44 93 ILE A N 1
ATOM 748 C CA . ILE A 1 93 ? -7.217 5.261 7.018 1.00 98.44 93 ILE A CA 1
ATOM 749 C C . ILE A 1 93 ? -7.983 6.343 6.265 1.00 98.44 93 ILE A C 1
ATOM 751 O O . ILE A 1 93 ? -9.212 6.364 6.277 1.00 98.44 93 ILE A O 1
ATOM 755 N N . ASP A 1 94 ? -7.262 7.197 5.548 1.00 97.50 94 ASP A N 1
ATOM 756 C CA . ASP A 1 94 ? -7.842 8.188 4.648 1.00 97.50 94 ASP A CA 1
ATOM 757 C C . ASP A 1 94 ? -7.492 7.850 3.194 1.00 97.50 94 ASP A C 1
ATOM 759 O O . ASP A 1 94 ? -6.329 7.822 2.785 1.00 97.50 94 ASP A O 1
ATOM 763 N N . LEU A 1 95 ? -8.525 7.604 2.391 1.00 96.75 95 LEU A N 1
ATOM 764 C CA . LEU A 1 95 ? -8.416 7.298 0.971 1.00 96.75 95 LEU A CA 1
ATOM 765 C C . LEU A 1 95 ? -8.870 8.499 0.142 1.00 96.75 95 LEU A C 1
ATOM 767 O O . LEU A 1 95 ? -10.004 8.964 0.254 1.00 96.75 95 LEU A O 1
ATOM 771 N N . ILE A 1 96 ? -7.996 8.982 -0.735 1.00 95.69 96 ILE A N 1
ATOM 772 C CA . ILE A 1 96 ? -8.296 10.032 -1.708 1.00 95.69 96 ILE A CA 1
ATOM 773 C C . ILE A 1 96 ? -8.396 9.374 -3.084 1.00 95.69 96 ILE A C 1
ATOM 775 O O . ILE A 1 96 ? -7.413 9.315 -3.827 1.00 95.69 96 ILE A O 1
ATOM 779 N N . THR A 1 97 ? -9.582 8.858 -3.410 1.00 94.81 97 THR A N 1
ATOM 780 C CA . THR A 1 97 ? -9.836 8.083 -4.633 1.00 94.81 97 THR A CA 1
ATOM 781 C C . THR A 1 97 ? -10.752 8.855 -5.581 1.00 94.81 97 THR A C 1
ATOM 783 O O . THR A 1 97 ? -11.878 9.205 -5.229 1.00 94.81 97 THR A O 1
ATOM 786 N N . ARG A 1 98 ? -10.281 9.143 -6.801 1.00 91.62 98 ARG A N 1
ATOM 787 C CA . ARG A 1 98 ? -11.035 9.978 -7.762 1.00 91.62 98 ARG A CA 1
ATOM 788 C C . ARG A 1 98 ? -12.028 9.213 -8.635 1.00 91.62 98 ARG A C 1
ATOM 790 O O . ARG A 1 98 ? -13.045 9.775 -9.020 1.00 91.62 98 ARG A O 1
ATOM 797 N N . GLY A 1 99 ? -11.696 7.983 -8.986 1.00 92.88 99 GLY A N 1
ATOM 798 C CA . GLY A 1 99 ? -12.452 7.108 -9.869 1.00 92.88 99 GLY A CA 1
ATOM 799 C C . GLY A 1 99 ? -13.132 5.987 -9.094 1.00 92.88 99 GLY A C 1
ATOM 800 O O . GLY A 1 99 ? -13.748 6.212 -8.054 1.00 92.88 99 GLY A O 1
ATOM 801 N N . ILE A 1 100 ? -13.026 4.768 -9.621 1.00 95.38 100 ILE A N 1
ATOM 802 C CA . ILE A 1 100 ? -13.744 3.604 -9.098 1.00 95.38 100 ILE A CA 1
ATOM 803 C C . ILE A 1 100 ? -13.213 3.237 -7.710 1.00 95.38 100 ILE A C 1
ATOM 805 O O . ILE A 1 100 ? -12.007 3.071 -7.516 1.00 95.38 100 ILE A O 1
ATOM 809 N N . CYS A 1 101 ? -14.129 3.046 -6.763 1.00 96.25 101 CYS A N 1
ATOM 810 C CA . CYS A 1 101 ? -13.83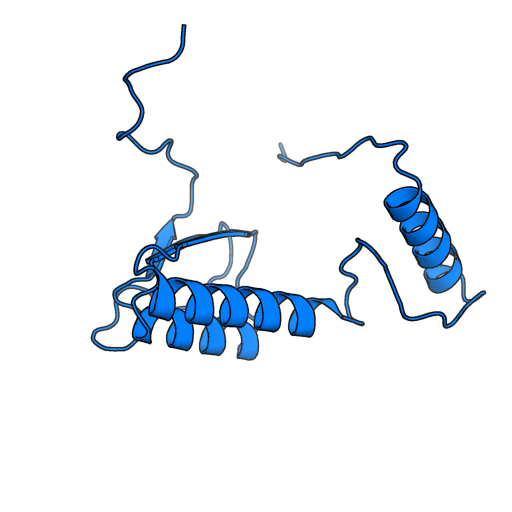6 2.560 -5.423 1.00 96.25 101 CYS A CA 1
ATOM 811 C C . CYS A 1 101 ? -14.756 1.379 -5.099 1.00 96.25 101 CYS A C 1
ATOM 813 O O . CYS A 1 101 ? -15.963 1.558 -4.953 1.00 96.25 101 CYS A O 1
ATOM 815 N N . ARG A 1 102 ? -14.191 0.167 -5.010 1.00 96.50 102 ARG A N 1
ATOM 816 C CA . ARG A 1 102 ? -14.921 -1.042 -4.575 1.00 96.50 102 ARG A CA 1
ATOM 817 C C . ARG A 1 102 ? -14.952 -1.202 -3.051 1.00 96.50 102 ARG A C 1
ATOM 819 O O . ARG A 1 102 ? -15.694 -2.034 -2.536 1.00 96.50 102 ARG A O 1
ATOM 826 N N . LEU A 1 103 ? -14.154 -0.416 -2.327 1.00 96.31 103 LEU A N 1
ATOM 827 C CA . LEU A 1 103 ? -14.130 -0.406 -0.869 1.00 96.31 103 LEU A CA 1
ATOM 828 C C . LEU A 1 103 ? -15.351 0.345 -0.325 1.00 96.31 103 LEU A C 1
ATOM 830 O O . LEU A 1 103 ? -15.670 1.442 -0.780 1.00 96.31 103 LEU A O 1
ATOM 834 N N . ARG A 1 104 ? -16.002 -0.219 0.696 1.00 96.00 104 ARG A N 1
ATOM 835 C CA . ARG A 1 104 ? -17.127 0.406 1.394 1.00 96.00 104 ARG A CA 1
ATOM 836 C C . ARG A 1 104 ? -16.656 0.961 2.746 1.00 96.00 104 ARG A C 1
ATOM 838 O O . ARG A 1 104 ? -16.405 0.165 3.654 1.00 96.00 104 ARG A O 1
ATOM 845 N N . PRO A 1 105 ? -16.510 2.288 2.903 1.00 96.31 105 PRO A N 1
ATOM 846 C CA . PRO A 1 105 ? -16.099 2.896 4.169 1.00 96.31 105 PRO A CA 1
ATOM 847 C C . PRO A 1 105 ? -17.247 2.924 5.188 1.00 96.31 105 PRO A C 1
ATOM 849 O O . PRO A 1 105 ? -18.411 2.759 4.817 1.00 96.31 105 PRO A O 1
ATOM 852 N N . GLN A 1 106 ? -16.917 3.184 6.457 1.00 95.81 106 GLN A N 1
ATOM 853 C CA . GLN A 1 106 ? -17.878 3.455 7.537 1.00 95.81 106 GLN A CA 1
ATOM 854 C C . GLN A 1 106 ? -18.863 2.306 7.835 1.00 95.81 106 GLN A C 1
ATOM 856 O O . GLN A 1 106 ? -19.990 2.526 8.276 1.00 95.81 106 GLN A O 1
ATOM 861 N N . VAL A 1 107 ? -18.452 1.055 7.604 1.00 97.38 107 VAL A N 1
ATOM 862 C CA . VAL A 1 107 ? -19.234 -0.134 7.975 1.00 97.38 107 VAL A CA 1
ATOM 863 C C . VAL A 1 107 ? -18.844 -0.580 9.377 1.00 97.38 107 VAL A C 1
ATOM 865 O O . VAL A 1 107 ? -17.673 -0.878 9.631 1.00 97.38 107 VAL A O 1
ATOM 868 N N . LYS A 1 108 ? -19.841 -0.675 10.265 1.00 95.62 108 LYS A N 1
ATOM 869 C CA . LYS A 1 108 ? -19.652 -1.071 11.663 1.00 95.62 108 LYS A CA 1
ATOM 870 C C . LYS A 1 108 ? -18.881 -2.392 11.780 1.00 95.62 108 LYS A C 1
ATOM 872 O O . LYS A 1 108 ? -19.219 -3.360 11.101 1.00 95.62 108 LYS A O 1
ATOM 877 N N . GLY A 1 109 ? -17.849 -2.433 12.622 1.00 93.31 109 GLY A N 1
ATOM 878 C CA . GLY A 1 109 ? -17.005 -3.615 12.840 1.00 93.31 109 GLY A CA 1
ATOM 879 C C . GLY A 1 109 ? -16.158 -4.066 11.638 1.00 93.31 109 GLY A C 1
ATOM 880 O O . GLY A 1 109 ? -15.572 -5.149 11.689 1.00 93.31 109 GLY A O 1
ATOM 881 N N . LEU A 1 110 ? -16.084 -3.283 10.554 1.00 95.94 110 LEU A N 1
ATOM 882 C CA . LEU A 1 110 ? -15.309 -3.622 9.354 1.00 95.94 110 LEU A CA 1
ATOM 883 C C . LEU A 1 110 ? -14.432 -2.467 8.855 1.00 95.94 110 LEU A C 1
ATOM 885 O O . LEU A 1 110 ? -13.245 -2.674 8.621 1.00 95.94 110 LEU A O 1
ATOM 889 N N . SER A 1 111 ? -15.008 -1.280 8.668 1.00 96.81 111 SER A N 1
ATOM 890 C CA . SER A 1 111 ? -14.358 -0.135 8.014 1.00 96.81 111 SER A CA 1
ATOM 891 C C . SER A 1 111 ? -14.667 1.212 8.679 1.00 96.81 111 SER A C 1
ATOM 893 O O . SER A 1 111 ? -14.612 2.255 8.028 1.00 96.81 111 SER A O 1
ATOM 895 N N . GLU A 1 112 ? -14.990 1.202 9.975 1.00 97.31 112 GLU A N 1
ATOM 896 C CA . GLU A 1 112 ? -15.276 2.400 10.788 1.00 97.31 112 GLU A CA 1
ATOM 897 C C . GLU A 1 112 ? -14.134 3.424 10.762 1.00 97.31 112 GLU A C 1
ATOM 899 O O . GLU A 1 112 ? -14.376 4.628 10.783 1.00 97.31 112 GLU A O 1
ATOM 904 N N . ASN A 1 113 ? -12.890 2.954 10.643 1.00 97.44 113 ASN A N 1
ATOM 905 C CA .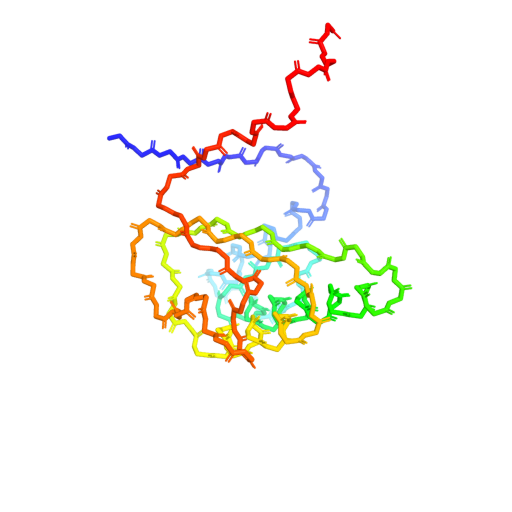 ASN A 1 113 ? -11.703 3.804 10.635 1.00 97.44 113 ASN A CA 1
ATOM 906 C C . ASN A 1 113 ? -11.269 4.219 9.221 1.00 97.44 113 ASN A C 1
ATOM 908 O O . ASN A 1 113 ? -10.197 4.800 9.067 1.00 97.44 113 ASN A O 1
ATOM 912 N N . ILE A 1 114 ? -12.075 3.923 8.191 1.00 98.31 114 ILE A N 1
ATOM 913 C CA . ILE A 1 114 ? -11.771 4.261 6.796 1.00 98.31 114 ILE A CA 1
ATOM 914 C C . ILE A 1 114 ? -12.651 5.412 6.323 1.00 98.31 114 ILE A C 1
ATOM 916 O O . ILE A 1 114 ? -13.875 5.275 6.253 1.00 98.31 114 ILE A O 1
ATOM 920 N N . ASN A 1 115 ? -12.030 6.511 5.908 1.00 97.19 115 ASN A N 1
ATOM 921 C CA . ASN A 1 115 ? -12.690 7.605 5.205 1.00 97.19 115 ASN A CA 1
ATOM 922 C C . ASN A 1 115 ? -12.308 7.589 3.727 1.00 97.19 115 ASN A C 1
ATOM 924 O O . ASN A 1 115 ? -11.150 7.380 3.376 1.00 97.19 115 ASN A O 1
ATOM 928 N N . VAL A 1 116 ? -13.273 7.868 2.852 1.00 96.19 116 VAL A N 1
ATOM 929 C CA . VAL A 1 116 ? -13.032 8.029 1.412 1.00 96.19 116 VAL A CA 1
ATOM 930 C C . VAL A 1 116 ? -13.450 9.432 0.995 1.00 96.19 116 VAL A C 1
ATOM 932 O O . VAL A 1 116 ? -14.554 9.878 1.302 1.00 96.19 116 VAL A O 1
ATOM 935 N N . GLN A 1 117 ? -12.572 10.133 0.284 1.00 93.69 117 GLN A N 1
ATOM 936 C CA . GLN A 1 117 ? -12.824 11.464 -0.260 1.00 93.69 117 GLN A CA 1
ATOM 937 C C . GLN A 1 117 ? -12.394 11.533 -1.730 1.00 93.69 117 GLN A C 1
ATOM 939 O O . GLN A 1 117 ? -11.397 10.946 -2.134 1.00 93.69 117 GLN A O 1
ATOM 944 N N . HIS A 1 118 ? -13.113 12.310 -2.541 1.00 87.12 118 HIS A N 1
ATOM 945 C CA . HIS A 1 118 ? -12.790 12.483 -3.967 1.00 87.12 118 HIS A CA 1
ATOM 946 C C . HIS A 1 118 ? -11.869 13.677 -4.258 1.00 87.12 118 HIS A C 1
ATOM 948 O O . HIS A 1 118 ? -11.359 13.829 -5.368 1.00 87.12 118 HIS A O 1
ATOM 954 N N . ARG A 1 119 ? -11.659 14.553 -3.271 1.00 77.19 119 ARG A N 1
ATOM 955 C CA . ARG A 1 119 ? -10.789 15.728 -3.369 1.00 77.19 119 ARG A CA 1
ATOM 956 C C . ARG A 1 119 ? -9.898 15.802 -2.147 1.00 77.19 119 ARG A C 1
ATOM 958 O O . ARG A 1 119 ? -10.348 15.522 -1.041 1.00 77.19 119 ARG A O 1
ATOM 965 N N . TRP A 1 120 ? -8.661 16.237 -2.359 1.00 62.78 120 TRP A N 1
ATOM 966 C CA . TRP A 1 120 ? -7.784 16.585 -1.255 1.00 62.78 120 TRP A CA 1
ATOM 967 C C . TRP A 1 120 ? -8.329 17.843 -0.581 1.00 62.78 120 TRP A C 1
ATOM 969 O O . TRP A 1 120 ? -8.457 18.888 -1.220 1.00 62.78 120 TRP A O 1
ATOM 979 N N . LYS A 1 121 ? -8.706 17.725 0.689 1.00 62.09 121 LYS A N 1
ATOM 980 C CA . LYS A 1 121 ? -9.003 18.867 1.547 1.00 62.09 121 LYS A CA 1
ATOM 981 C C . LYS A 1 121 ? -7.812 19.029 2.478 1.00 62.09 121 LYS A C 1
ATOM 983 O O . LYS A 1 121 ? -7.437 18.069 3.143 1.00 62.09 121 LYS A O 1
ATOM 988 N N . ILE A 1 122 ? -7.227 20.222 2.509 1.00 53.94 122 ILE A N 1
ATOM 989 C CA . ILE A 1 122 ? -6.187 20.566 3.483 1.00 53.94 122 ILE A CA 1
ATOM 990 C C . ILE A 1 122 ? -6.780 20.302 4.879 1.00 53.94 122 ILE A C 1
ATOM 992 O O . ILE A 1 122 ? -7.860 20.835 5.169 1.00 53.94 122 ILE A O 1
ATOM 996 N N . PRO A 1 123 ? -6.154 19.461 5.724 1.00 50.88 123 PRO A N 1
ATOM 997 C CA . PRO A 1 123 ? -6.644 19.216 7.073 1.00 50.88 123 PRO A CA 1
ATOM 998 C C . PRO A 1 123 ? -6.760 20.548 7.824 1.00 50.88 123 PRO A C 1
ATOM 1000 O O . PRO A 1 123 ? -5.774 21.260 7.995 1.00 50.88 123 PRO A O 1
ATOM 1003 N N . ARG A 1 124 ? -7.968 20.905 8.284 1.00 45.44 124 ARG A N 1
ATOM 1004 C CA . ARG A 1 124 ? -8.242 22.163 9.015 1.00 45.44 124 ARG A CA 1
ATOM 1005 C C . ARG A 1 124 ? -7.585 22.238 10.408 1.00 45.44 124 ARG A C 1
ATOM 1007 O O . ARG A 1 124 ? -7.860 23.165 11.159 1.00 45.44 124 ARG A O 1
ATOM 1014 N N . THR A 1 125 ? -6.727 21.287 10.769 1.00 44.91 125 THR A N 1
ATOM 1015 C CA . THR A 1 125 ? -6.110 21.163 12.098 1.00 44.91 125 THR A CA 1
ATOM 1016 C C . THR A 1 125 ? -4.639 21.590 12.168 1.00 44.91 125 THR A C 1
ATOM 1018 O O . THR A 1 125 ? -4.060 21.526 13.246 1.00 44.91 125 THR A O 1
ATOM 1021 N N . GLN A 1 126 ? -4.044 22.115 11.088 1.00 42.38 126 GLN A N 1
ATOM 1022 C CA . GLN A 1 126 ? -2.729 22.785 11.119 1.00 42.38 126 GLN A CA 1
ATOM 1023 C C . GLN A 1 126 ? -2.796 24.225 10.574 1.00 42.38 126 GLN A C 1
ATOM 1025 O O . GLN A 1 126 ? -2.082 24.598 9.652 1.00 42.38 126 GLN A O 1
ATOM 1030 N N . SER A 1 127 ? -3.671 25.066 11.135 1.00 37.94 127 SER A N 1
ATOM 1031 C CA . SER A 1 127 ? -3.667 26.522 10.871 1.00 37.94 127 SER A CA 1
ATOM 1032 C C . SER A 1 127 ? -2.999 27.338 11.984 1.00 37.94 127 SER A C 1
ATOM 1034 O O . SER A 1 127 ? -3.312 28.510 12.174 1.00 37.94 127 SER A O 1
ATOM 1036 N N . ARG A 1 128 ? -2.055 26.746 12.722 1.00 39.12 128 ARG A N 1
ATOM 1037 C CA . ARG A 1 128 ? -1.116 27.492 13.568 1.00 39.12 128 ARG A CA 1
ATOM 1038 C C . ARG A 1 128 ? 0.279 26.901 13.412 1.00 39.12 128 ARG A C 1
ATOM 1040 O O . ARG A 1 128 ? 0.444 25.710 13.634 1.00 39.12 128 ARG A O 1
ATOM 1047 N N . LEU A 1 129 ? 1.222 27.792 13.107 1.00 38.41 129 LEU A N 1
ATOM 1048 C CA . LEU A 1 129 ? 2.654 27.599 12.847 1.00 38.41 129 LEU A CA 1
ATOM 1049 C C . LEU A 1 129 ? 2.986 27.134 11.427 1.00 38.41 129 LEU A C 1
ATOM 1051 O O . LEU A 1 129 ? 2.956 25.948 11.129 1.00 38.41 129 LEU A O 1
ATOM 1055 N N . LEU A 1 130 ? 3.306 28.113 10.576 1.00 30.36 130 LEU A N 1
ATOM 1056 C CA . LEU A 1 130 ? 4.622 28.263 9.940 1.00 30.36 130 LEU A CA 1
ATOM 1057 C C . LEU A 1 130 ? 4.681 29.669 9.305 1.00 30.36 130 LEU A C 1
ATOM 1059 O O . LEU A 1 130 ? 4.084 29.920 8.258 1.00 30.36 130 LEU A O 1
ATOM 1063 N N . LEU A 1 131 ? 5.322 30.593 10.033 1.00 31.20 131 LEU A N 1
ATOM 1064 C CA . LEU A 1 131 ? 6.317 31.487 9.433 1.00 31.20 131 LEU A CA 1
ATOM 1065 C C . LEU A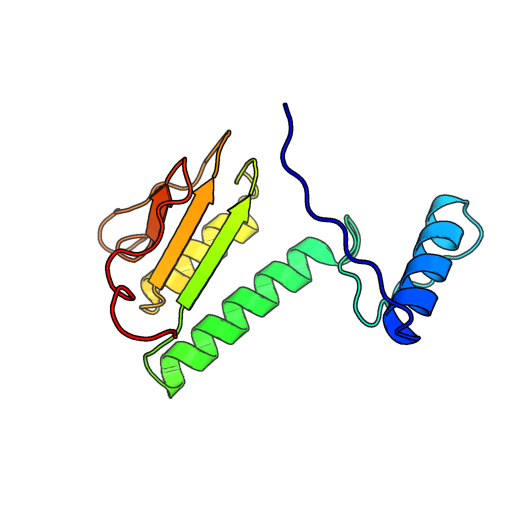 1 131 ? 7.548 30.633 9.117 1.00 31.20 131 LEU A C 1
ATOM 1067 O O . LEU A 1 131 ? 7.806 29.712 9.930 1.00 31.20 131 LEU A O 1
#

Sequence (131 aa):
MYTDFGLFTSNNDFCDDASNLFNYLTGYSKKHDYKKLIVAPLNMRKCIIRLIDDEIRSHKEFGNGYILLKNNSIVDDEVIMKLYQASKAGVKIDLITRGICRLRPQVKGLSENINVQHRWKIPRTQSRLLL

Foldseek 3Di:
DDDDDDDDDPDPLVVVQVVVVVCVVVPNDPDQDRDPDQDPPRCNVVVLLVVLVVLLVVCVVPVAREEEEEDAEDDDPVNLQSQQVSVLSVYAYEYQYQHYYPHDACDPNGHVRYDYHPDDDDPPPPPDDDD

Radius of gyration: 17.76 Å; chains: 1; bounding box: 42×43×43 Å